Protein AF-A0A820ZTL0-F1 (afdb_monomer)

Secondary structure (DSSP, 8-state):
-HHHHHHHHHHHT----TTS-----HHHHHHHHHHHTSTTHHHHHHHHHHHHHHHHHTT---TT-HHHHHHHHHHTT--HHHHHHHHHS-TTGGGG--

Mean predicted aligned error: 9.76 Å

Structure (mmCIF, N/C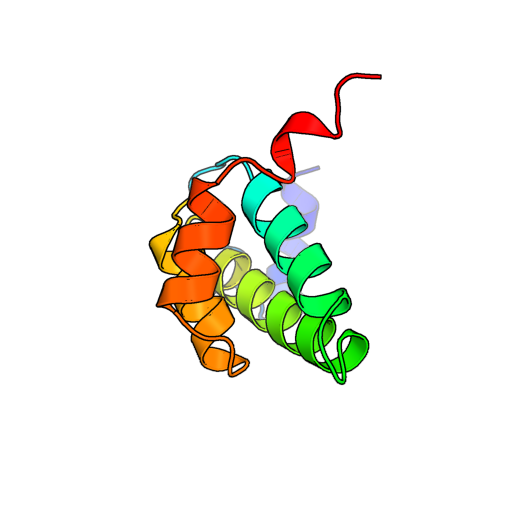A/C/O backbone):
data_AF-A0A820ZTL0-F1
#
_entry.id   AF-A0A820ZTL0-F1
#
loop_
_atom_site.group_PDB
_atom_site.id
_atom_site.type_symbol
_atom_site.label_atom_id
_atom_site.label_alt_id
_atom_site.label_comp_id
_atom_site.label_asym_id
_atom_site.label_entity_id
_atom_site.label_seq_id
_atom_site.pdbx_PDB_ins_code
_atom_site.Cartn_x
_atom_site.Cartn_y
_atom_site.Cartn_z
_atom_site.occupancy
_atom_site.B_iso_or_equiv
_atom_site.auth_seq_id
_atom_site.auth_comp_id
_atom_site.auth_asym_id
_atom_site.auth_atom_id
_atom_site.pdbx_PDB_model_num
ATOM 1 N N . MET A 1 1 ? 22.144 10.063 -14.730 1.00 52.03 1 MET A N 1
ATOM 2 C CA . MET A 1 1 ? 21.373 9.486 -13.607 1.00 52.03 1 MET A CA 1
ATOM 3 C C . MET A 1 1 ? 20.667 8.183 -13.981 1.00 52.03 1 MET A C 1
ATOM 5 O O . MET A 1 1 ? 20.871 7.211 -13.281 1.00 52.03 1 MET A O 1
ATOM 9 N N . LEU A 1 2 ? 19.940 8.104 -15.101 1.00 54.12 2 LEU A N 1
ATOM 10 C CA . LEU A 1 2 ? 19.307 6.855 -15.572 1.00 54.12 2 LEU A CA 1
ATOM 11 C C . LEU A 1 2 ? 20.242 5.645 -15.851 1.00 54.12 2 LEU A C 1
ATOM 13 O O . LEU A 1 2 ? 19.834 4.532 -15.533 1.00 54.12 2 LEU A O 1
ATOM 17 N N . PRO A 1 3 ? 21.474 5.791 -16.393 1.00 57.72 3 PRO A N 1
ATOM 18 C CA . PRO A 1 3 ? 22.273 4.620 -16.780 1.00 57.72 3 PRO A CA 1
ATOM 19 C C . PRO A 1 3 ? 22.826 3.805 -15.601 1.00 57.72 3 PRO A C 1
ATOM 21 O O . PRO A 1 3 ? 22.993 2.602 -15.740 1.00 57.72 3 PRO A O 1
ATOM 24 N N . GLN A 1 4 ? 23.066 4.418 -14.435 1.00 60.19 4 GLN A N 1
ATOM 25 C CA . GLN A 1 4 ? 23.587 3.681 -13.275 1.00 60.19 4 GLN A CA 1
ATOM 26 C C . GLN A 1 4 ? 22.549 2.739 -12.657 1.00 60.19 4 GLN A C 1
ATOM 28 O O . GLN A 1 4 ? 22.908 1.672 -12.179 1.00 60.19 4 GLN A O 1
ATOM 33 N N . ILE A 1 5 ? 21.264 3.103 -12.701 1.00 60.44 5 ILE A N 1
ATOM 34 C CA . ILE A 1 5 ? 20.203 2.318 -12.058 1.00 60.44 5 ILE A CA 1
ATOM 35 C C . ILE A 1 5 ? 19.971 1.003 -12.816 1.00 60.44 5 ILE A C 1
ATOM 37 O O . ILE A 1 5 ? 19.844 -0.040 -12.191 1.00 60.44 5 ILE A O 1
ATOM 41 N N . ILE A 1 6 ? 20.008 1.034 -14.154 1.00 59.59 6 ILE A N 1
ATOM 42 C CA . ILE A 1 6 ? 19.846 -0.156 -15.012 1.00 59.59 6 ILE A CA 1
ATOM 43 C C . ILE A 1 6 ? 21.021 -1.137 -14.841 1.00 59.59 6 ILE A C 1
ATOM 45 O O . ILE A 1 6 ? 20.853 -2.350 -14.951 1.00 59.59 6 ILE A O 1
ATOM 49 N N . GLU A 1 7 ? 22.223 -0.620 -14.582 1.00 59.19 7 GLU A N 1
ATOM 50 C CA . GLU A 1 7 ? 23.418 -1.447 -14.410 1.00 59.19 7 GLU A CA 1
ATOM 51 C C . GLU A 1 7 ? 23.431 -2.161 -13.050 1.00 59.19 7 GLU A C 1
ATOM 53 O O . GLU A 1 7 ? 23.765 -3.344 -12.989 1.00 59.19 7 GLU A O 1
ATOM 58 N N . THR A 1 8 ? 22.987 -1.487 -11.983 1.00 60.47 8 THR A N 1
ATOM 59 C CA . THR A 1 8 ? 22.809 -2.093 -10.652 1.00 60.47 8 THR A CA 1
ATOM 60 C C . THR A 1 8 ? 21.647 -3.094 -10.618 1.00 60.47 8 THR A C 1
ATOM 62 O O . THR A 1 8 ? 21.783 -4.159 -10.025 1.00 60.47 8 THR A O 1
ATOM 65 N N . ASP A 1 9 ? 20.541 -2.810 -11.310 1.00 55.03 9 ASP A N 1
ATOM 66 C CA . ASP A 1 9 ? 19.363 -3.690 -11.417 1.00 55.03 9 ASP A CA 1
ATOM 67 C C . ASP A 1 9 ? 19.725 -5.102 -11.912 1.00 55.03 9 ASP A C 1
ATOM 69 O O . ASP A 1 9 ? 19.398 -6.114 -11.292 1.00 55.03 9 ASP A O 1
ATOM 73 N N . LYS A 1 10 ? 20.535 -5.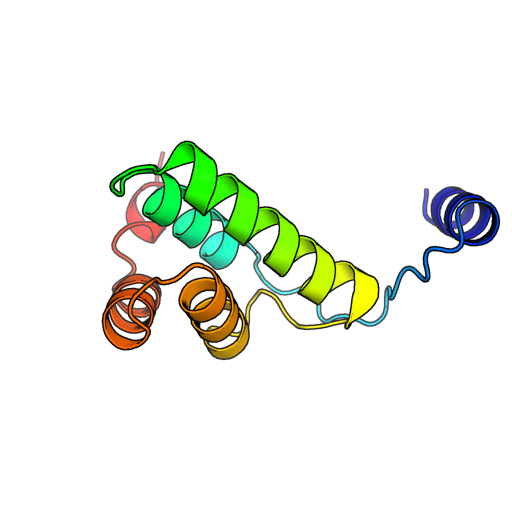163 -12.976 1.00 57.66 10 LYS A N 1
ATOM 74 C CA . LYS A 1 10 ? 21.040 -6.418 -13.551 1.00 57.66 10 LYS A CA 1
ATOM 75 C C . LYS A 1 10 ? 21.959 -7.206 -12.619 1.00 57.66 10 LYS A C 1
ATOM 77 O O . LYS A 1 10 ? 22.061 -8.420 -12.784 1.00 57.66 10 LYS A O 1
ATOM 82 N N . GLN A 1 11 ? 22.661 -6.536 -11.707 1.00 59.97 11 GLN A N 1
ATOM 83 C CA . GLN A 1 11 ? 23.558 -7.192 -10.752 1.00 59.97 11 GLN A CA 1
ATOM 84 C C . GLN A 1 11 ? 22.792 -7.803 -9.575 1.00 59.97 11 GLN A C 1
ATOM 86 O O . GLN A 1 11 ? 23.170 -8.871 -9.104 1.00 59.97 11 GLN A O 1
ATOM 91 N N . GLU A 1 12 ? 21.688 -7.175 -9.167 1.00 60.66 12 GLU A N 1
ATOM 92 C CA . GLU A 1 12 ? 20.852 -7.617 -8.044 1.00 60.66 12 GLU A CA 1
ATOM 93 C C . GLU A 1 12 ? 19.684 -8.528 -8.478 1.00 60.66 12 GLU A C 1
ATOM 95 O O . GLU A 1 12 ? 18.968 -9.070 -7.637 1.00 60.66 12 GLU A O 1
ATOM 100 N N . GLY A 1 13 ? 19.484 -8.733 -9.787 1.00 57.12 13 GLY A N 1
ATOM 101 C CA . GLY A 1 13 ? 18.425 -9.597 -10.328 1.00 57.12 13 GLY A CA 1
ATOM 102 C C . GLY A 1 13 ? 17.017 -9.012 -10.197 1.00 57.12 13 GLY A C 1
ATOM 103 O O . GLY A 1 13 ? 16.028 -9.733 -10.340 1.00 57.12 13 GLY A O 1
ATOM 104 N N . ILE A 1 14 ? 16.929 -7.714 -9.925 1.00 54.16 14 ILE A N 1
ATOM 105 C CA . ILE A 1 14 ? 15.690 -6.945 -9.955 1.00 54.16 14 ILE A CA 1
ATOM 106 C C . ILE A 1 14 ? 15.470 -6.540 -11.425 1.00 54.16 14 ILE A C 1
ATOM 108 O O . ILE A 1 14 ? 16.412 -6.525 -12.217 1.00 54.16 14 ILE A O 1
ATOM 112 N N . ASN A 1 15 ? 14.219 -6.355 -11.842 1.00 57.66 15 ASN A N 1
ATOM 113 C CA . ASN A 1 15 ? 13.887 -5.956 -13.210 1.00 57.66 15 ASN A CA 1
ATOM 114 C C . ASN A 1 15 ? 13.084 -4.652 -13.144 1.00 57.66 15 ASN A C 1
ATOM 116 O O . ASN A 1 15 ? 11.853 -4.676 -13.139 1.00 57.66 15 ASN A O 1
ATOM 120 N N . PHE A 1 16 ? 13.777 -3.517 -13.022 1.00 54.16 16 PHE A N 1
ATOM 121 C CA . PHE A 1 16 ? 13.172 -2.191 -12.889 1.00 54.16 16 PHE A CA 1
ATOM 122 C C . PHE A 1 16 ? 12.430 -1.781 -14.178 1.00 54.16 16 PHE A C 1
ATOM 124 O O . PHE A 1 16 ? 13.015 -1.345 -15.173 1.00 54.16 16 PHE A O 1
ATOM 131 N N . SER A 1 17 ? 11.101 -1.904 -14.134 1.00 56.84 17 SER A N 1
ATOM 132 C CA . SER A 1 17 ? 10.110 -1.394 -15.092 1.00 56.84 17 SER A CA 1
ATOM 133 C C . SER A 1 17 ? 9.991 0.140 -15.180 1.00 56.84 17 SER A C 1
ATOM 135 O O . SER A 1 17 ? 9.188 0.707 -14.446 1.00 56.84 17 SER A O 1
ATOM 137 N N . PHE A 1 18 ? 10.702 0.860 -16.057 1.00 54.59 18 PHE A N 1
ATOM 138 C CA . PHE A 1 18 ? 10.511 2.322 -16.223 1.00 54.59 18 PHE A CA 1
ATOM 139 C C . PHE A 1 18 ? 9.354 2.724 -17.162 1.00 54.59 18 PHE A C 1
ATOM 141 O O . PHE A 1 18 ? 9.202 3.908 -17.469 1.00 54.59 18 PHE A O 1
ATOM 148 N N . ARG A 1 19 ? 8.543 1.775 -17.656 1.00 54.50 19 ARG A N 1
ATOM 149 C CA . ARG A 1 19 ? 7.392 2.073 -18.540 1.00 54.50 19 ARG A CA 1
ATOM 150 C C . ARG A 1 19 ? 6.092 2.355 -17.779 1.00 5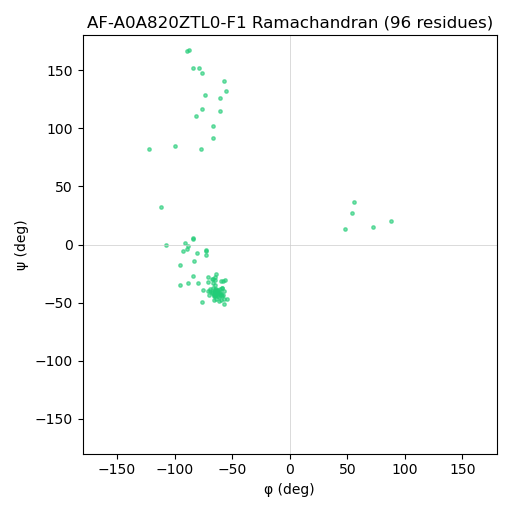4.50 19 ARG A C 1
ATOM 152 O O . ARG A 1 19 ? 5.087 2.660 -18.424 1.00 54.50 19 ARG A O 1
ATOM 159 N N . GLY A 1 20 ? 6.107 2.282 -16.447 1.00 52.84 20 GLY A N 1
ATOM 160 C CA . GLY A 1 20 ? 4.977 2.667 -15.602 1.00 52.84 20 GLY A CA 1
ATOM 161 C C . GLY A 1 20 ? 4.557 4.119 -15.850 1.00 52.84 20 GLY A C 1
ATOM 162 O O . GLY A 1 20 ? 5.392 5.003 -16.059 1.00 52.84 20 GLY A O 1
ATOM 163 N N . LYS A 1 21 ? 3.247 4.386 -15.853 1.00 54.53 21 LYS A N 1
ATOM 164 C CA . LYS A 1 21 ? 2.744 5.763 -15.894 1.00 54.53 21 LYS A CA 1
ATOM 165 C C . LYS A 1 21 ? 3.252 6.508 -14.660 1.00 54.53 21 LYS A C 1
ATOM 167 O O . LYS A 1 21 ? 3.034 6.073 -13.534 1.00 54.53 21 LYS A O 1
ATOM 172 N N . ILE A 1 22 ? 3.900 7.651 -14.880 1.00 55.25 22 ILE A N 1
ATOM 173 C CA . ILE A 1 22 ? 4.281 8.571 -13.805 1.00 55.25 22 ILE A CA 1
ATOM 174 C C . ILE A 1 22 ? 3.019 9.334 -13.400 1.00 55.25 22 ILE A C 1
ATOM 176 O O . ILE A 1 22 ? 2.734 10.420 -13.904 1.00 55.25 22 ILE A O 1
ATOM 180 N N . GLY A 1 23 ? 2.212 8.704 -12.557 1.00 61.59 23 GLY A N 1
ATOM 181 C CA . GLY A 1 23 ? 1.059 9.320 -11.929 1.00 61.59 23 GLY A CA 1
ATOM 182 C C . GLY A 1 23 ? 1.422 10.040 -10.619 1.00 61.59 23 GLY A C 1
ATOM 183 O O . GLY A 1 23 ? 2.513 9.881 -10.072 1.00 61.59 23 GLY A O 1
ATOM 184 N N . SER A 1 24 ? 0.498 10.853 -10.097 1.00 70.38 24 SER A N 1
ATOM 185 C CA . SER A 1 24 ? 0.572 11.379 -8.729 1.00 70.38 24 SER A CA 1
ATOM 186 C C . SER A 1 24 ? 0.566 10.253 -7.681 1.00 70.38 24 SER A C 1
ATOM 188 O O . SER A 1 24 ? -0.438 9.566 -7.491 1.00 70.38 24 SER A O 1
ATOM 190 N N . THR A 1 25 ? 1.664 10.104 -6.940 1.00 75.00 25 THR A N 1
ATOM 191 C CA . THR A 1 25 ? 1.778 9.176 -5.797 1.00 75.00 25 THR A CA 1
ATOM 192 C C . THR A 1 25 ? 1.242 9.768 -4.490 1.00 75.00 25 THR A C 1
ATOM 194 O O . THR A 1 25 ? 1.354 9.155 -3.427 1.00 75.00 25 THR A O 1
ATOM 197 N N . PHE A 1 26 ? 0.662 10.973 -4.538 1.00 79.31 26 PHE A N 1
ATOM 198 C CA . PHE A 1 26 ? 0.167 11.674 -3.352 1.00 79.31 26 PHE A CA 1
ATOM 199 C C . PHE A 1 26 ? -0.879 10.846 -2.597 1.00 79.31 26 PHE A C 1
ATOM 201 O O . PHE A 1 26 ? -0.799 10.706 -1.378 1.00 79.31 26 PHE A O 1
ATOM 208 N N . ASP A 1 27 ? -1.804 10.227 -3.331 1.00 83.12 27 ASP A N 1
ATOM 209 C CA . ASP A 1 27 ? -2.857 9.392 -2.753 1.00 83.12 27 ASP A CA 1
ATOM 210 C C . ASP A 1 27 ? -2.274 8.142 -2.071 1.00 83.12 27 ASP A C 1
ATOM 212 O O . ASP A 1 27 ? -2.732 7.752 -0.996 1.00 83.12 27 ASP A O 1
ATOM 216 N N . SER A 1 28 ? -1.192 7.573 -2.614 1.00 84.88 28 SER A N 1
ATOM 217 C CA . SER A 1 28 ? -0.456 6.462 -1.997 1.00 84.88 28 SER A CA 1
ATOM 218 C C . SER A 1 28 ? 0.193 6.885 -0.670 1.00 84.88 28 SER A C 1
ATOM 220 O O . SER A 1 28 ? 0.138 6.150 0.316 1.00 84.88 28 SER A O 1
ATOM 222 N N . HIS A 1 29 ? 0.756 8.097 -0.605 1.00 84.81 29 HIS A N 1
ATOM 223 C CA . HIS A 1 29 ? 1.295 8.659 0.638 1.00 84.81 29 HIS A CA 1
ATOM 224 C C . HIS A 1 29 ? 0.200 8.954 1.674 1.00 84.81 29 HIS A C 1
ATOM 226 O O . HIS A 1 29 ? 0.388 8.663 2.859 1.00 84.81 29 HIS A O 1
ATOM 232 N N . CYS A 1 30 ? -0.952 9.485 1.254 1.00 87.06 30 CYS A N 1
ATOM 233 C CA . CYS A 1 30 ? -2.105 9.668 2.137 1.00 87.06 30 CYS A CA 1
ATOM 234 C C . CYS A 1 30 ? -2.607 8.335 2.695 1.00 87.06 30 CYS A C 1
ATOM 236 O O . CYS A 1 30 ? -2.890 8.246 3.889 1.00 87.06 30 CYS A O 1
ATOM 238 N N . LEU A 1 31 ? -2.660 7.293 1.865 1.00 86.69 31 LEU A N 1
ATOM 239 C CA . LEU A 1 31 ? -3.070 5.960 2.291 1.00 86.69 31 LEU A CA 1
ATOM 240 C C . LEU A 1 31 ? -2.091 5.350 3.307 1.00 86.69 31 LEU A C 1
ATOM 242 O O . LEU A 1 31 ? -2.517 4.768 4.301 1.00 86.69 31 LEU A O 1
ATOM 246 N N . LEU A 1 32 ? -0.782 5.543 3.121 1.00 88.81 32 LEU A N 1
ATOM 247 C CA . LEU A 1 32 ? 0.232 5.134 4.102 1.00 88.81 32 LEU A CA 1
ATOM 248 C C . LEU A 1 32 ? 0.076 5.864 5.438 1.00 88.81 32 LEU A C 1
ATOM 250 O O . LEU A 1 32 ? 0.251 5.264 6.500 1.00 88.81 32 LEU A O 1
ATOM 254 N N . TYR A 1 33 ? -0.262 7.154 5.398 1.00 86.44 33 TYR A N 1
ATOM 255 C CA . TYR A 1 33 ? -0.549 7.916 6.609 1.00 86.44 33 TYR A CA 1
ATOM 256 C C . TYR A 1 33 ? -1.809 7.399 7.310 1.00 86.44 33 TYR A C 1
ATOM 258 O O . TYR A 1 33 ? -1.793 7.206 8.522 1.00 86.44 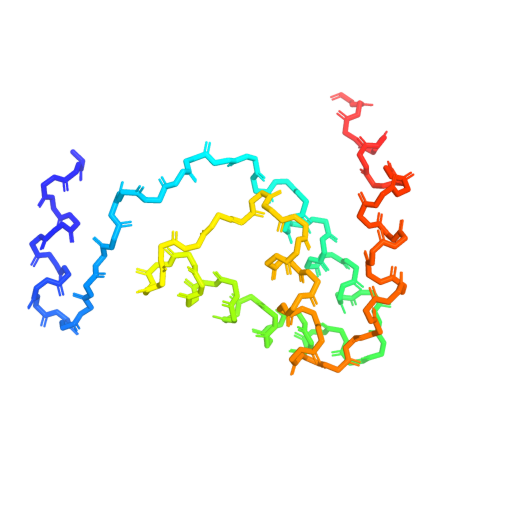33 TYR A O 1
ATOM 266 N N . TYR A 1 34 ? -2.874 7.112 6.560 1.00 86.38 34 TYR A N 1
ATOM 267 C CA . TYR A 1 34 ? -4.085 6.491 7.095 1.00 86.38 34 TYR A CA 1
ATOM 268 C C . TYR A 1 34 ? -3.795 5.134 7.746 1.00 86.38 34 TYR A C 1
ATOM 270 O O . TYR A 1 34 ? -4.215 4.894 8.876 1.00 86.38 34 TYR A O 1
ATOM 278 N N . ALA A 1 35 ? -2.988 4.293 7.0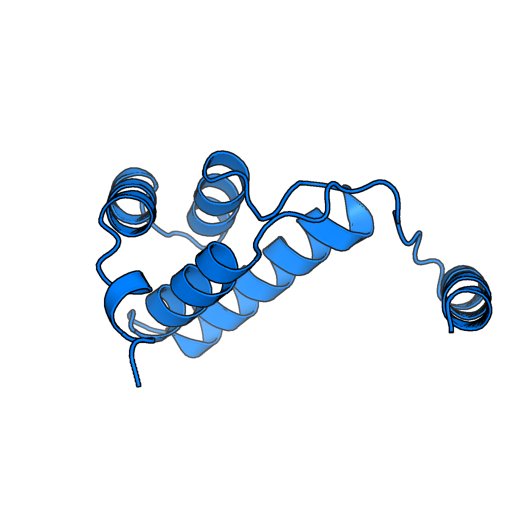93 1.00 87.25 35 ALA A N 1
ATOM 279 C CA . ALA A 1 35 ? -2.569 3.006 7.635 1.00 87.25 35 ALA A CA 1
ATOM 280 C C . ALA A 1 35 ? -1.823 3.149 8.970 1.00 87.25 35 ALA A C 1
ATOM 282 O O . ALA A 1 35 ? -2.045 2.354 9.881 1.00 87.25 35 ALA A O 1
ATOM 283 N N . LYS A 1 36 ? -0.994 4.192 9.116 1.00 87.69 36 LYS A N 1
ATOM 284 C CA . LYS A 1 36 ? -0.270 4.495 10.358 1.00 87.69 36 LYS A CA 1
ATOM 285 C C . LYS A 1 36 ? -1.189 4.903 11.518 1.00 87.69 36 LYS A C 1
ATOM 287 O O . LYS A 1 36 ? -0.844 4.663 12.670 1.00 87.69 36 LYS A O 1
ATOM 292 N N . GLN A 1 37 ? -2.336 5.515 11.230 1.00 86.25 37 GLN A N 1
ATOM 293 C CA . GLN A 1 37 ? -3.278 6.001 12.24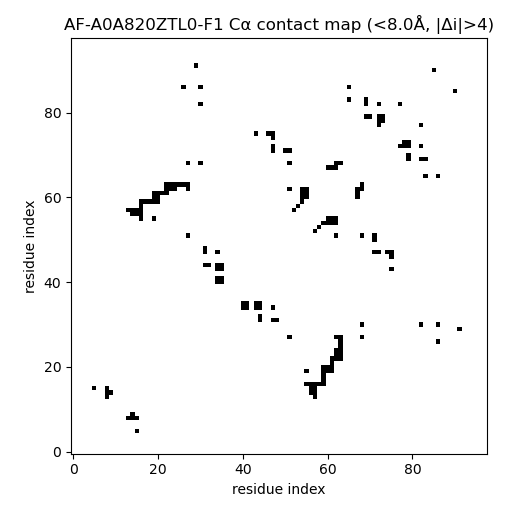9 1.00 86.25 37 GLN A CA 1
ATOM 294 C C . GLN A 1 37 ? -4.180 4.899 12.827 1.00 86.25 37 GLN A C 1
ATOM 296 O O . GLN A 1 37 ? -4.922 5.155 13.771 1.00 86.25 37 GLN A O 1
ATOM 301 N N . GLN A 1 38 ? -4.134 3.697 12.258 1.00 83.69 38 GLN A N 1
ATOM 302 C CA . GLN A 1 38 ? -4.946 2.552 12.661 1.00 83.69 38 GLN A CA 1
ATOM 303 C C . GLN A 1 38 ? -4.259 1.718 13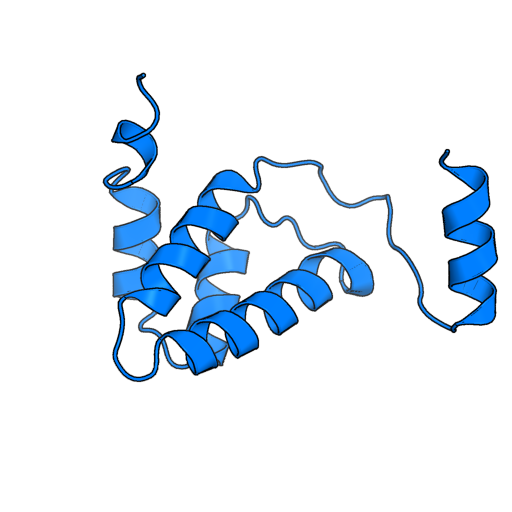.752 1.00 83.69 38 GLN A C 1
ATOM 305 O O . GLN A 1 38 ? -3.055 1.841 13.988 1.00 83.69 38 GLN A O 1
ATOM 310 N N . ASP A 1 39 ? -5.006 0.814 14.390 1.00 79.50 39 ASP A N 1
ATOM 311 C CA . ASP A 1 39 ? -4.430 -0.160 15.323 1.00 79.50 39 ASP A CA 1
ATOM 312 C C . ASP A 1 39 ? -3.321 -0.982 14.648 1.00 79.50 39 ASP A C 1
ATOM 314 O O . ASP A 1 39 ? -3.495 -1.495 13.532 1.00 79.50 39 ASP A O 1
ATOM 318 N N . ASN A 1 40 ? -2.178 -1.102 15.333 1.00 82.12 40 ASN A N 1
ATOM 319 C CA . ASN A 1 40 ? -0.911 -1.633 14.809 1.00 82.12 40 ASN A CA 1
ATOM 320 C C . ASN A 1 40 ? -0.406 -0.902 13.548 1.00 82.12 40 ASN A C 1
ATOM 322 O O . ASN A 1 40 ? 0.165 -1.521 12.643 1.00 82.12 40 ASN A O 1
ATOM 326 N N . GLY A 1 41 ? -0.607 0.414 13.490 1.00 81.56 41 GLY A N 1
ATOM 327 C CA . GLY A 1 41 ? -0.379 1.216 12.295 1.00 81.56 41 GLY A CA 1
ATOM 328 C C . GLY A 1 41 ? 1.046 1.192 11.748 1.00 81.56 41 GLY A C 1
ATOM 329 O O . GLY A 1 41 ? 1.211 1.216 10.535 1.00 81.56 41 GLY A O 1
ATOM 330 N N . GLU A 1 42 ? 2.078 1.049 12.584 1.00 86.19 42 GLU A N 1
ATOM 331 C CA . GLU A 1 42 ? 3.458 0.887 12.091 1.00 86.19 42 GLU A CA 1
ATOM 332 C C . GLU A 1 42 ? 3.623 -0.390 11.263 1.00 86.19 42 GLU A C 1
ATOM 334 O O . GLU A 1 42 ? 4.193 -0.354 10.175 1.00 86.19 42 GLU A O 1
ATOM 339 N N . LYS A 1 43 ? 3.071 -1.514 11.736 1.00 88.12 43 LYS A N 1
ATOM 340 C CA . LYS A 1 43 ? 3.134 -2.784 11.009 1.00 88.12 43 LYS A CA 1
ATOM 341 C C . LYS A 1 43 ? 2.335 -2.702 9.709 1.00 88.12 43 LYS A C 1
ATOM 343 O O . LYS A 1 43 ? 2.862 -3.038 8.655 1.00 88.12 43 LYS A O 1
ATOM 348 N N . LYS A 1 44 ? 1.102 -2.193 9.770 1.00 87.31 44 LYS A N 1
ATOM 349 C CA . LYS A 1 44 ? 0.238 -2.059 8.587 1.00 87.31 44 LYS A CA 1
ATOM 350 C C . LYS A 1 44 ? 0.812 -1.092 7.554 1.00 87.31 44 LYS A C 1
ATOM 352 O O . LYS A 1 44 ? 0.736 -1.360 6.362 1.00 87.31 44 LYS A O 1
ATOM 357 N N . GLN A 1 45 ? 1.418 0.011 7.991 1.00 89.94 45 GLN A N 1
ATOM 358 C CA . GLN A 1 45 ? 2.122 0.928 7.099 1.00 89.94 45 GLN A CA 1
ATOM 359 C C . GLN A 1 45 ? 3.292 0.224 6.402 1.00 89.94 45 GLN A C 1
ATOM 361 O O . GLN A 1 45 ? 3.478 0.408 5.200 1.00 89.94 45 GLN A O 1
ATOM 366 N N . ASN A 1 46 ? 4.061 -0.584 7.138 1.00 90.81 46 ASN A N 1
ATOM 367 C CA . ASN A 1 46 ? 5.214 -1.294 6.592 1.00 90.81 46 ASN A CA 1
ATOM 368 C C . ASN A 1 46 ? 4.801 -2.406 5.606 1.00 90.81 46 ASN A C 1
ATOM 370 O O . ASN A 1 46 ? 5.405 -2.570 4.549 1.00 90.81 46 ASN A O 1
ATOM 374 N N . ASP A 1 47 ? 3.732 -3.138 5.910 1.00 91.50 47 ASP A N 1
ATOM 375 C CA . ASP A 1 47 ? 3.167 -4.139 5.001 1.00 91.50 47 ASP A CA 1
ATOM 376 C C . ASP A 1 47 ? 2.614 -3.468 3.728 1.00 91.50 47 ASP A C 1
ATOM 378 O O . ASP A 1 47 ? 2.902 -3.903 2.611 1.00 91.50 47 ASP A O 1
ATOM 382 N N . LEU A 1 48 ? 1.903 -2.344 3.880 1.00 91.38 48 LEU A N 1
ATOM 383 C CA . LEU A 1 48 ? 1.338 -1.593 2.760 1.00 91.38 48 LEU A CA 1
ATOM 384 C C . LEU A 1 48 ? 2.419 -1.005 1.851 1.00 91.38 48 LEU A C 1
ATOM 386 O O . LEU A 1 48 ? 2.299 -1.094 0.629 1.00 91.38 48 LEU A O 1
ATOM 390 N N . ILE A 1 49 ? 3.481 -0.421 2.415 1.00 90.25 49 ILE A N 1
ATOM 391 C CA . ILE A 1 49 ? 4.546 0.162 1.594 1.00 90.25 49 ILE A CA 1
ATOM 392 C C . ILE A 1 49 ? 5.278 -0.912 0.793 1.00 90.25 49 ILE A C 1
ATOM 394 O O . ILE A 1 49 ? 5.534 -0.694 -0.386 1.00 90.25 49 ILE A O 1
ATOM 398 N N . ASN A 1 50 ? 5.519 -2.095 1.366 1.00 89.94 50 ASN A N 1
ATOM 399 C CA . ASN A 1 50 ? 6.121 -3.214 0.636 1.00 89.94 50 ASN A CA 1
ATOM 400 C C . ASN A 1 50 ? 5.272 -3.635 -0.575 1.00 89.94 50 ASN A C 1
ATOM 402 O O . ASN A 1 50 ? 5.810 -3.848 -1.663 1.00 89.94 50 ASN A O 1
ATOM 406 N N . ILE A 1 51 ? 3.945 -3.700 -0.418 1.00 90.19 51 ILE A N 1
ATOM 407 C CA . ILE A 1 51 ? 3.028 -4.032 -1.520 1.00 90.19 51 ILE A CA 1
ATOM 408 C C . ILE A 1 51 ? 3.045 -2.941 -2.595 1.00 90.19 51 ILE A C 1
ATOM 410 O O . ILE A 1 51 ? 3.139 -3.252 -3.781 1.00 90.19 51 ILE A O 1
ATOM 414 N N . LEU A 1 52 ? 3.001 -1.662 -2.207 1.00 87.69 52 LEU A N 1
ATOM 415 C CA . LEU A 1 52 ? 3.050 -0.547 -3.159 1.00 87.69 52 LEU A CA 1
ATOM 416 C C . LEU A 1 52 ? 4.378 -0.507 -3.930 1.00 87.69 52 LEU A C 1
ATOM 418 O O . LEU A 1 52 ? 4.370 -0.290 -5.141 1.00 87.69 52 LEU A O 1
ATOM 422 N N . PHE A 1 53 ? 5.503 -0.772 -3.258 1.00 85.44 53 PHE A N 1
ATOM 423 C CA . PHE A 1 53 ? 6.818 -0.886 -3.895 1.00 85.44 53 PHE A CA 1
ATOM 424 C C . PHE A 1 53 ? 6.834 -1.996 -4.944 1.00 85.44 53 PHE A C 1
ATOM 426 O O . PHE A 1 53 ? 7.250 -1.761 -6.077 1.00 85.44 53 PHE A O 1
ATOM 433 N N . ARG A 1 54 ? 6.324 -3.180 -4.598 1.00 84.94 54 ARG A N 1
ATOM 434 C CA . ARG A 1 54 ? 6.216 -4.313 -5.521 1.00 84.94 54 ARG A CA 1
ATOM 435 C C . ARG A 1 54 ? 5.318 -4.005 -6.717 1.00 84.94 54 ARG A C 1
ATOM 437 O O . ARG A 1 54 ? 5.695 -4.270 -7.857 1.00 84.94 54 ARG A O 1
ATOM 444 N N . ASN A 1 55 ? 4.156 -3.404 -6.476 1.00 85.19 55 ASN A N 1
ATOM 445 C CA . ASN A 1 55 ? 3.221 -3.035 -7.537 1.00 85.19 55 ASN A CA 1
ATOM 446 C C . ASN A 1 55 ? 3.851 -2.042 -8.524 1.00 85.19 55 ASN A C 1
ATOM 448 O O . ASN A 1 55 ? 3.687 -2.196 -9.730 1.00 85.19 55 ASN A O 1
ATOM 452 N N . TYR A 1 56 ? 4.610 -1.062 -8.034 1.00 80.50 56 TYR A N 1
ATOM 453 C CA . TYR A 1 56 ? 5.247 -0.060 -8.887 1.00 80.50 56 TYR A CA 1
ATOM 454 C C . TYR A 1 56 ? 6.488 -0.593 -9.615 1.00 80.50 56 TYR A C 1
ATOM 456 O O . TYR A 1 56 ? 6.598 -0.442 -10.830 1.00 80.50 56 TYR A O 1
ATOM 464 N N . PHE A 1 57 ? 7.415 -1.230 -8.894 1.00 76.19 57 PHE A N 1
ATOM 465 C CA . PHE A 1 57 ? 8.729 -1.584 -9.435 1.00 76.19 57 PHE A CA 1
ATOM 466 C C . PHE A 1 57 ? 8.786 -2.947 -10.127 1.00 76.19 57 PHE A C 1
ATOM 468 O O . PHE A 1 57 ? 9.524 -3.079 -11.100 1.00 76.19 57 PHE A O 1
ATOM 475 N N . GLU A 1 58 ? 8.018 -3.941 -9.668 1.00 77.19 58 GLU A N 1
ATOM 476 C CA . GLU A 1 58 ? 7.997 -5.278 -10.284 1.00 77.19 58 GLU A CA 1
ATOM 477 C C . GLU A 1 58 ? 6.854 -5.439 -11.293 1.00 77.19 58 GLU A C 1
ATOM 479 O O . GLU A 1 58 ? 7.003 -6.148 -12.285 1.00 77.19 58 GLU A O 1
ATOM 484 N N . GLN A 1 59 ? 5.696 -4.822 -11.033 1.00 77.38 59 GLN A N 1
ATOM 485 C CA . GLN A 1 59 ? 4.474 -5.042 -11.821 1.00 77.38 59 GLN A CA 1
ATOM 486 C C . GLN A 1 59 ? 4.094 -3.867 -12.728 1.00 77.38 59 GLN A C 1
ATOM 488 O O . GLN A 1 59 ? 3.087 -3.951 -13.431 1.00 77.38 59 GLN A O 1
ATOM 493 N N . GLU A 1 60 ? 4.872 -2.780 -12.712 1.00 78.50 60 GLU A N 1
ATOM 494 C CA . GLU A 1 60 ? 4.639 -1.577 -13.523 1.00 78.50 60 GLU A CA 1
ATOM 495 C C . GLU A 1 60 ? 3.231 -0.977 -13.342 1.00 78.50 60 GLU A C 1
ATOM 497 O O . GLU A 1 60 ? 2.683 -0.346 -14.252 1.00 78.50 60 GLU A O 1
ATOM 502 N N . GLN A 1 61 ? 2.616 -1.197 -12.176 1.00 78.25 61 GLN A N 1
ATOM 503 C CA . GLN A 1 61 ? 1.280 -0.700 -11.882 1.00 78.25 61 GLN A CA 1
ATOM 504 C C . GLN A 1 61 ? 1.304 0.797 -11.581 1.00 78.25 61 GLN A C 1
ATOM 506 O O . GLN A 1 61 ? 2.243 1.335 -10.992 1.00 78.25 61 GLN A O 1
ATOM 511 N N . ASP A 1 62 ? 0.218 1.465 -11.956 1.00 79.38 62 ASP A N 1
ATOM 512 C CA . ASP A 1 62 ? 0.032 2.890 -11.721 1.00 79.38 62 ASP A CA 1
ATOM 513 C C . ASP A 1 62 ? -0.448 3.131 -10.283 1.00 79.38 62 ASP A C 1
ATOM 515 O O . ASP A 1 62 ? -1.578 2.796 -9.923 1.00 79.38 62 ASP A O 1
ATOM 519 N N . LEU A 1 63 ? 0.411 3.727 -9.453 1.00 80.69 63 LEU A N 1
ATOM 520 C CA . LEU A 1 63 ? 0.078 4.072 -8.068 1.00 80.69 63 LEU A CA 1
ATOM 521 C C . LEU A 1 63 ? -0.882 5.269 -7.945 1.00 80.69 63 LEU A C 1
ATOM 523 O O . LEU A 1 63 ? -1.316 5.578 -6.834 1.00 80.69 63 LEU A O 1
ATOM 527 N N . SER A 1 64 ? -1.234 5.931 -9.053 1.00 78.88 64 SER A N 1
ATOM 528 C CA . SER A 1 64 ? -2.349 6.884 -9.095 1.00 78.88 64 SER A CA 1
ATOM 529 C C . SER A 1 64 ? -3.707 6.240 -9.293 1.00 78.88 64 SER A C 1
ATOM 531 O O . SER A 1 64 ? -4.720 6.913 -9.101 1.00 78.88 64 SER A O 1
ATOM 533 N N . ASP A 1 65 ? -3.763 4.972 -9.696 1.00 84.56 65 ASP A N 1
ATOM 534 C CA . ASP A 1 65 ? -5.036 4.287 -9.846 1.00 84.56 65 ASP A CA 1
ATOM 535 C C . ASP A 1 65 ? -5.583 3.912 -8.465 1.00 84.56 65 ASP A C 1
ATOM 537 O O . ASP A 1 65 ? -5.011 3.101 -7.729 1.00 84.56 65 ASP A O 1
ATOM 541 N N . HIS A 1 66 ? -6.735 4.486 -8.118 1.00 86.25 66 HIS A N 1
ATOM 542 C CA . HIS A 1 66 ? -7.432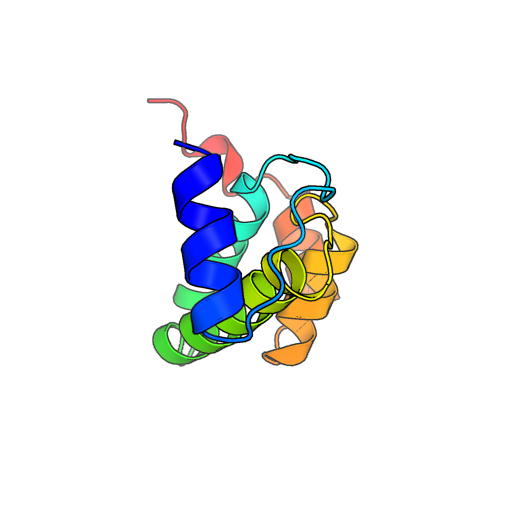 4.178 -6.871 1.00 86.25 66 HIS A CA 1
ATOM 543 C C . HIS A 1 66 ? -7.735 2.685 -6.741 1.00 86.25 66 HIS A C 1
ATOM 545 O O . HIS A 1 66 ? -7.703 2.167 -5.631 1.00 86.25 66 HIS A O 1
ATOM 551 N N . GLN A 1 67 ? -7.954 1.957 -7.840 1.00 87.69 67 GLN A N 1
ATOM 552 C CA . GLN A 1 67 ? -8.155 0.508 -7.787 1.00 87.69 67 GLN A CA 1
ATOM 553 C C . GLN A 1 67 ? -6.897 -0.246 -7.344 1.00 87.69 67 GLN A C 1
ATOM 555 O O . GLN A 1 67 ? -7.012 -1.229 -6.612 1.00 87.69 67 GLN A O 1
ATOM 560 N N . VAL A 1 68 ? -5.706 0.196 -7.762 1.00 88.62 68 VAL A N 1
ATOM 561 C CA . VAL A 1 68 ? -4.429 -0.403 -7.333 1.00 88.62 68 VAL A CA 1
ATOM 562 C C . VAL A 1 68 ? -4.209 -0.143 -5.844 1.00 88.62 68 VAL A C 1
ATOM 564 O O . VAL A 1 68 ? -3.838 -1.055 -5.105 1.00 88.62 68 VAL A O 1
ATOM 567 N N . LEU A 1 69 ? -4.512 1.074 -5.386 1.00 88.69 69 LEU A N 1
ATOM 568 C CA . LEU A 1 69 ? -4.407 1.462 -3.978 1.00 88.69 69 LEU A CA 1
ATOM 569 C C . LEU A 1 69 ? -5.386 0.699 -3.076 1.00 88.69 69 LEU A C 1
ATOM 571 O O . LEU A 1 69 ? -4.983 0.203 -2.026 1.00 88.69 69 LEU A O 1
ATOM 575 N N . ILE A 1 70 ? -6.644 0.552 -3.499 1.00 90.81 70 ILE A N 1
ATOM 576 C CA . ILE A 1 70 ? -7.668 -0.204 -2.762 1.00 90.81 70 ILE A CA 1
ATOM 577 C C . ILE A 1 70 ? -7.252 -1.673 -2.632 1.00 90.81 70 ILE A C 1
ATOM 579 O O . ILE A 1 70 ? -7.216 -2.199 -1.523 1.00 90.81 70 ILE A O 1
ATOM 583 N N . LYS A 1 71 ? -6.832 -2.312 -3.733 1.00 90.88 71 LYS A N 1
ATOM 584 C CA . LYS A 1 71 ? -6.359 -3.706 -3.707 1.00 90.88 71 LYS A CA 1
ATOM 585 C C . LYS A 1 71 ? -5.141 -3.898 -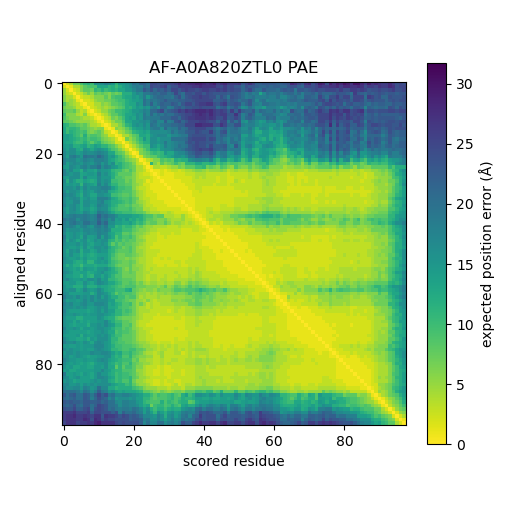2.805 1.00 90.88 71 LYS A C 1
ATOM 587 O O . LYS A 1 71 ? -5.034 -4.918 -2.128 1.00 90.88 71 LYS A O 1
ATOM 592 N N . ALA A 1 72 ? -4.212 -2.941 -2.797 1.00 91.06 72 ALA A N 1
ATOM 593 C CA . ALA A 1 72 ? -3.060 -2.984 -1.902 1.00 91.06 72 ALA A CA 1
ATOM 594 C C . ALA A 1 72 ? -3.487 -2.876 -0.428 1.00 91.06 72 ALA A C 1
ATOM 596 O O . ALA A 1 72 ? -2.965 -3.600 0.416 1.00 91.06 72 ALA A O 1
ATOM 597 N N . ALA A 1 73 ? -4.468 -2.023 -0.121 1.00 89.81 73 ALA A N 1
ATOM 598 C CA . ALA A 1 73 ? -5.009 -1.879 1.226 1.00 89.81 73 ALA A CA 1
ATOM 599 C C . ALA A 1 73 ? -5.735 -3.151 1.702 1.00 89.81 73 ALA A C 1
ATOM 601 O O . ALA A 1 73 ? -5.515 -3.596 2.831 1.00 89.81 73 ALA A O 1
ATOM 602 N N . GLU A 1 74 ? -6.530 -3.787 0.836 1.00 92.31 74 GLU A N 1
ATOM 603 C CA . GLU A 1 74 ? -7.206 -5.058 1.137 1.00 92.31 74 GLU A CA 1
ATOM 604 C C . GLU A 1 74 ? -6.224 -6.165 1.532 1.00 92.31 74 GLU A C 1
ATOM 606 O O . GLU A 1 74 ? -6.479 -6.913 2.474 1.00 92.31 74 GLU A O 1
ATOM 611 N N . GLN A 1 75 ? -5.070 -6.249 0.861 1.00 89.25 75 GLN A N 1
ATOM 612 C CA . GLN A 1 75 ? -4.040 -7.251 1.164 1.00 89.25 75 GLN A CA 1
ATOM 613 C C . GLN A 1 75 ? -3.435 -7.097 2.567 1.00 89.25 75 GLN A C 1
ATOM 615 O O . GLN A 1 75 ? -2.971 -8.077 3.147 1.00 89.25 75 GLN A O 1
ATOM 620 N N . VAL A 1 76 ? -3.468 -5.888 3.130 1.00 88.88 76 VAL A N 1
ATOM 621 C CA . VAL A 1 76 ? -3.013 -5.588 4.500 1.00 88.88 76 VAL A CA 1
ATOM 622 C C . VAL A 1 76 ? -4.149 -5.760 5.523 1.00 88.88 76 VAL A C 1
ATOM 624 O O . VAL A 1 76 ? -3.934 -5.657 6.732 1.00 88.88 76 VAL A O 1
ATOM 627 N N . GLY A 1 77 ? -5.364 -6.067 5.058 1.00 87.56 77 GLY A N 1
ATOM 628 C CA . GLY A 1 77 ? -6.552 -6.246 5.889 1.00 87.56 77 GLY A CA 1
ATOM 629 C C . GLY A 1 77 ? -7.330 -4.956 6.153 1.00 87.56 77 GLY A C 1
ATOM 630 O O . GLY A 1 77 ? -8.080 -4.897 7.127 1.00 87.56 77 GLY A O 1
ATOM 631 N N . PHE A 1 78 ? -7.152 -3.917 5.330 1.00 88.00 78 PHE A N 1
ATOM 632 C CA . PHE A 1 78 ? -8.035 -2.750 5.350 1.00 88.00 78 PHE A CA 1
ATOM 633 C C . PHE A 1 78 ? -9.342 -3.032 4.609 1.00 88.00 78 PHE A C 1
ATOM 635 O O . PHE A 1 78 ? -9.390 -3.836 3.679 1.00 88.00 78 PHE A O 1
ATOM 642 N N . ASN A 1 79 ? -10.411 -2.346 5.016 1.00 90.00 79 ASN A N 1
ATOM 643 C CA . ASN A 1 79 ? -11.688 -2.425 4.323 1.00 90.00 79 ASN A CA 1
ATOM 644 C C . ASN A 1 79 ? -11.610 -1.654 2.994 1.00 90.00 79 ASN A C 1
ATOM 646 O O . ASN A 1 79 ? -11.199 -0.491 2.951 1.00 90.00 79 ASN A O 1
ATOM 650 N N . SER A 1 80 ? -12.015 -2.324 1.919 1.00 88.31 80 SER A N 1
ATOM 651 C CA . SER A 1 80 ? -12.071 -1.788 0.561 1.00 88.31 80 SER A CA 1
ATOM 652 C C . SER A 1 80 ? -12.929 -0.531 0.439 1.00 88.31 80 SER A C 1
ATOM 654 O O . SER A 1 80 ? -12.504 0.459 -0.158 1.00 88.31 80 SER A O 1
ATOM 656 N N . ASP A 1 81 ? -14.126 -0.556 1.026 1.00 88.31 81 ASP A N 1
ATOM 657 C CA . ASP A 1 81 ? -15.086 0.541 0.956 1.00 88.31 81 ASP A CA 1
ATOM 658 C C . ASP A 1 81 ? -14.597 1.746 1.765 1.00 88.31 81 ASP A C 1
ATOM 660 O O . ASP A 1 81 ? -14.589 2.857 1.242 1.00 88.31 81 ASP A O 1
ATOM 664 N N . GLU A 1 82 ? -14.071 1.531 2.976 1.00 87.75 82 GLU A N 1
ATOM 665 C CA . GLU A 1 82 ? -13.479 2.615 3.782 1.00 87.75 82 GLU A CA 1
ATOM 666 C C . GLU A 1 82 ? -12.261 3.235 3.090 1.00 87.75 82 GLU A C 1
ATOM 668 O O . GLU A 1 82 ? -12.092 4.454 3.076 1.00 87.75 82 GLU A O 1
ATOM 673 N N . THR A 1 83 ? -11.417 2.404 2.472 1.00 88.50 83 THR A N 1
ATOM 674 C CA . THR A 1 83 ? -10.252 2.874 1.713 1.00 88.50 83 THR A CA 1
ATOM 675 C C . THR A 1 83 ? -10.687 3.700 0.507 1.00 88.50 83 THR A C 1
ATOM 677 O O . THR A 1 83 ? -10.114 4.753 0.222 1.00 88.50 83 THR A O 1
ATOM 680 N N . LYS A 1 84 ? -11.721 3.250 -0.204 1.00 88.62 84 LYS A N 1
ATOM 681 C CA . LYS A 1 84 ? -12.281 3.966 -1.347 1.00 88.62 84 LYS A CA 1
ATOM 682 C C . LYS A 1 84 ? -12.883 5.302 -0.926 1.00 88.62 84 LYS A C 1
ATOM 684 O O . LYS A 1 84 ? -12.584 6.315 -1.553 1.00 88.62 84 LYS A O 1
ATOM 689 N N . GLU A 1 85 ? -13.684 5.322 0.135 1.00 88.00 85 GLU A N 1
ATOM 690 C CA . GLU A 1 85 ? -14.236 6.558 0.691 1.00 88.00 85 GLU A CA 1
ATOM 691 C C . GLU A 1 85 ? -13.123 7.512 1.122 1.00 88.00 85 GLU A C 1
ATOM 693 O O . GLU A 1 85 ? -13.166 8.695 0.791 1.00 88.00 85 GLU A O 1
ATOM 698 N N . PHE A 1 86 ? -12.076 7.005 1.777 1.00 86.00 86 PHE A N 1
ATOM 699 C CA . PHE A 1 86 ? -10.910 7.793 2.161 1.00 86.00 86 PHE A CA 1
ATOM 700 C C . PHE A 1 86 ? -10.249 8.468 0.950 1.00 86.00 86 PHE A C 1
ATOM 702 O O . PHE A 1 86 ? -10.067 9.689 0.959 1.00 86.00 86 PHE A O 1
ATOM 709 N N . LEU A 1 87 ? -9.952 7.697 -0.103 1.00 84.44 87 LEU A N 1
ATOM 710 C CA . LEU A 1 87 ? -9.323 8.180 -1.340 1.00 84.44 87 LEU A CA 1
ATOM 711 C C . LEU A 1 87 ? -10.209 9.175 -2.110 1.00 84.44 87 LEU A C 1
ATOM 713 O O . LEU A 1 87 ? -9.693 10.081 -2.766 1.00 84.44 87 LEU A O 1
ATOM 717 N N . GLN A 1 88 ? -11.533 9.034 -2.015 1.00 83.38 88 GLN A N 1
ATOM 718 C CA . GLN A 1 88 ? -12.508 9.927 -2.653 1.00 83.38 88 GLN A CA 1
ATOM 719 C C . GLN A 1 88 ? -12.808 11.188 -1.837 1.00 83.38 88 GLN A C 1
ATOM 721 O O . GLN A 1 88 ? -13.191 12.208 -2.406 1.00 83.38 88 GLN A O 1
ATOM 726 N N . SER A 1 89 ? -12.655 11.138 -0.513 1.00 74.00 89 SER A N 1
ATOM 727 C CA . SER A 1 89 ? -13.108 12.207 0.383 1.00 74.00 89 SER A CA 1
ATOM 728 C C . SER A 1 89 ? -12.257 13.478 0.341 1.00 74.00 89 SER A C 1
ATOM 730 O O . SER A 1 89 ? -12.630 14.467 0.972 1.00 74.00 89 SER A O 1
ATOM 732 N N . ASP A 1 90 ? -11.100 13.462 -0.334 1.00 65.81 90 ASP A N 1
ATOM 733 C CA . ASP A 1 90 ? -10.102 14.544 -0.348 1.00 65.81 90 ASP A CA 1
ATOM 734 C C . ASP A 1 90 ? -9.736 15.089 1.053 1.00 65.81 90 ASP A C 1
ATOM 736 O O . ASP A 1 90 ? -9.077 16.130 1.165 1.00 65.81 90 ASP A O 1
ATOM 740 N N . GLN A 1 91 ? -10.108 14.390 2.138 1.00 62.28 91 GLN A N 1
ATOM 741 C CA . GLN A 1 91 ? -9.978 14.876 3.517 1.00 62.28 91 GLN A CA 1
ATOM 742 C C . GLN A 1 91 ? -8.530 15.228 3.856 1.00 62.28 91 GLN A C 1
ATOM 744 O O . GLN A 1 91 ? -8.273 16.175 4.599 1.00 62.28 91 GLN A O 1
ATOM 749 N N . TYR A 1 92 ? -7.581 14.511 3.254 1.00 61.50 92 TYR A N 1
ATOM 750 C CA . TYR A 1 92 ? -6.152 14.737 3.436 1.00 61.50 92 TYR A CA 1
ATOM 751 C C . TYR A 1 92 ? -5.517 15.628 2.360 1.00 61.50 92 TYR A C 1
ATOM 753 O O . TYR A 1 92 ? -4.475 16.228 2.628 1.00 61.50 92 TYR A O 1
ATOM 761 N N . LYS A 1 93 ? -6.158 15.825 1.196 1.00 59.97 93 LYS A N 1
ATOM 762 C CA . LYS A 1 93 ? -5.653 16.732 0.145 1.00 59.97 93 LYS A CA 1
ATOM 763 C C . LYS A 1 93 ? -5.689 18.199 0.580 1.00 59.97 93 LYS A C 1
ATOM 765 O O . LYS A 1 93 ? -4.819 18.978 0.202 1.00 59.97 93 LYS A O 1
ATOM 770 N N . LYS A 1 94 ? -6.632 18.577 1.452 1.00 51.88 94 LYS A N 1
ATOM 771 C CA . LYS A 1 94 ? -6.757 19.950 1.982 1.00 51.88 94 LYS A CA 1
ATOM 772 C C . LYS A 1 94 ? -5.689 20.362 3.000 1.00 51.88 94 LYS A C 1
ATOM 774 O O . LYS A 1 94 ? -5.660 21.524 3.395 1.00 51.88 94 LYS A O 1
ATOM 779 N N . ARG A 1 95 ? -4.804 19.459 3.432 1.00 47.41 95 ARG A N 1
ATOM 780 C CA . ARG A 1 95 ? -3.821 19.755 4.489 1.00 47.41 95 ARG A CA 1
ATOM 781 C C . ARG A 1 95 ? -2.473 20.289 3.971 1.00 47.41 95 ARG A C 1
ATOM 783 O O . ARG A 1 95 ? -1.605 20.580 4.784 1.00 47.41 95 ARG A O 1
ATOM 790 N N . SER A 1 96 ? -2.318 20.466 2.652 1.00 39.62 96 SER A N 1
ATOM 791 C CA . SER A 1 96 ? -1.109 21.016 2.007 1.00 39.62 96 SER A CA 1
ATOM 792 C C . SER A 1 96 ? -1.325 22.399 1.364 1.00 39.62 96 SER A C 1
ATOM 794 O O . SER A 1 96 ? -0.710 22.706 0.348 1.00 39.62 96 SER A O 1
ATOM 796 N N . SER A 1 97 ? -2.199 23.239 1.934 1.00 35.50 97 SER A N 1
ATOM 797 C CA . SER A 1 97 ? -2.143 24.695 1.720 1.00 35.50 97 SER A CA 1
ATOM 798 C C . SER A 1 97 ? -1.459 25.348 2.918 1.00 35.50 97 SER A C 1
ATOM 800 O O . SER A 1 97 ? -2.132 25.768 3.858 1.00 35.50 97 SER A O 1
ATOM 802 N N . ILE A 1 98 ? -0.127 25.387 2.885 1.00 34.78 98 ILE A N 1
ATOM 803 C CA . ILE A 1 98 ? 0.712 26.310 3.661 1.00 34.78 98 ILE A CA 1
ATOM 804 C C . ILE A 1 98 ? 1.803 26.810 2.722 1.00 34.78 98 ILE A C 1
ATOM 806 O O . ILE A 1 98 ? 2.402 25.947 2.041 1.00 34.78 98 ILE A O 1
#

Radius of gyration: 14.91 Å; Cα contacts (8 Å, |Δi|>4): 94; chains: 1; bounding box: 39×36×34 Å

Nearest PDB structures (foldseek):
  5cnw-assembly1_A  TM=7.905E-01  e=4.115E-03  Deinococcus radiodurans R1 = ATCC 13939 = DSM 20539
  1yzx-assembly1_B  TM=6.624E-01  e=1.145E-01  Homo sapiens
  1r4w-assembly2_D  TM=6.659E-01  e=1.533E-01  Rattus norvegicus
  3rpp-assembly1_A  TM=6.235E-01  e=1.019E-01  Homo sapiens
  3rpp-assembly2_B  TM=6.235E-01  e=1.019E-01  Homo sapiens

pLDDT: mean 75.59, std 15.23, range [34.78, 92.31]

Sequence (98 aa):
MLPQIIETDKQEGINFSFRGKIGSTFDSHCLLYYAKQQDNGEKKQNDLINILFRNYFEQEQDLSDHQVLIKAAEQVGFNSDETKEFLQSDQYKKRSSI

Solvent-accessible surface area (backbone atoms only — not comparable to full-atom values): 5620 Å² total; per-residue (Å²): 120,73,70,61,56,61,57,50,27,68,74,73,72,50,67,80,46,85,82,35,63,91,54,63,51,61,64,50,54,52,50,40,52,54,34,43,76,40,92,66,8,68,60,43,23,53,53,37,48,54,47,50,50,43,37,36,41,72,63,36,41,43,59,50,38,64,68,54,50,30,55,42,39,39,77,63,70,44,58,50,65,61,44,46,50,54,74,69,58,48,73,71,69,71,74,74,81,126

Foldseek 3Di:
DVPVVCVVCVVVVFDFDPVAPPDDLVLVVLLLVVLLVDVVSVVLSVQLVVLVCCCCGVVSYHSNDLVSSLVSSVVSPDDSVVSSCSSVVCPVVVPPPD